Protein 3BYP (pdb70)

GO terms:
  GO:0042802 identical protein binding (F, IPI)

CATH classification: 3.30.70.1350

Organism: Thermus thermophilus (NCBI:txid274)

InterPro domains:
  IPR002524 Cation efflux [TIGR01297] (4-284)
  IPR027469 Cation efflux transmembrane domain superfamily [G3DSA:1.20.1510.10] (4-198)
  IPR027469 Cation efflux transmembrane domain superfamily [SSF161111] (5-202)
  IPR027470 Cation efflux protein, cytoplasmic domain [PF16916] (204-283)
  IPR036837 Cation efflux protein, cytoplasmic domain superfamily [G3DSA:3.30.70.1350] (199-291)
  IPR036837 Cation efflux protein, cytoplasmic domain superfamily [SSF160240] (203-283)
  IPR050291 Cation-efflux pump FieF-like [PTHR43840] (5-283)
  IPR058533 Cation efflux protein, transmembrane domain [PF01545] (8-200)

Foldseek 3Di:
DDDPVVVVVLVVVVVVLCVVPFDDKDPWDKDDDVQAIEIEIETEHAPPDDPVSVVVSVVVSQVVCCVVPPRYGYDYHYHYDD/DDDPVVVVVLQVVVVVLCVVPFDHKDDWDKDDDVQAIEIEIETEHAPPDDPVSVVVSVVVSQVVCCVVPPRYGYDYHYDYDD

B-factor: mean 28.29, std 11.89, range [14.49, 137.34]

Solvent-accessible surface area: 9786 Å² total; per-residue (Å²): 86,15,66,113,102,25,22,106,120,0,90,65,38,0,123,72,124,12,175,89,99,15,91,91,28,65,79,25,127,29,133,169,50,45,123,135,9,43,3,60,0,52,0,12,0,136,16,85,11,44,12,60,87,4,75,142,4,8,47,57,4,55,155,19,0,50,145,38,16,116,36,4,85,15,61,22,66,55,50,6,103,103,92,12,62,117,94,31,28,88,143,0,90,56,49,0,98,94,131,3,167,85,80,17,76,85,14,63,69,25,113,29,134,134,40,56,128,117,10,53,4,63,0,49,0,11,0,147,21,92,15,54,9,36,48,5,78,140,3,13,52,58,3,59,151,26,0,52,145,39,22,118,39,2,92,19,79,24,67,55,48,18,110,119

Structure (mmCIF, N/CA/C/O backbone):
data_3BYP
#
_entry.id   3BYP
#
_cell.length_a   60.331
_cell.length_b   60.331
_cell.length_c   92.137
_cell.angle_alpha   90.00
_cell.angle_beta   90.00
_cell.angle_gamma   120.00
#
_symmetry.space_group_name_H-M   'P 32 1 2'
#
loop_
_entity.id
_entity.type
_entity.pdbx_description
1 polymer 'CzrB protein'
2 non-polymer 'SULFATE ION'
3 water water
#
loop_
_atom_site.group_PDB
_atom_site.id
_atom_site.type_symbol
_atom_site.label_atom_id
_atom_site.label_alt_id
_atom_site.label_comp_id
_atom_site.label_asym_id
_atom_site.label_entity_id
_atom_site.label_seq_id
_atom_site.pdbx_PDB_ins_code
_atom_site.Cartn_x
_atom_site.Cartn_y
_atom_site.Cartn_z
_atom_site.occupancy
_atom_site.B_iso_or_equiv
_atom_site.auth_seq_id
_atom_site.auth_comp_id
_atom_site.auth_asym_id
_atom_site.auth_atom_id
_atom_site.pdbx_PDB_model_num
ATOM 1 N N . GLY A 1 6 ? 12.406 48.860 26.626 1.00 24.65 6 GLY A N 1
ATOM 2 C CA . GLY A 1 6 ? 12.664 49.035 25.155 1.00 24.39 6 GLY A CA 1
ATOM 3 C C . GLY A 1 6 ? 13.757 48.126 24.617 1.00 23.67 6 GLY A C 1
ATOM 4 O O . GLY A 1 6 ? 14.620 47.651 25.358 1.00 24.35 6 GLY A O 1
ATOM 5 N N . LEU A 1 7 ? 13.727 47.883 23.313 1.00 23.04 7 LEU A N 1
ATOM 6 C CA . LEU A 1 7 ? 14.737 47.030 22.688 1.00 22.20 7 LEU A CA 1
ATOM 7 C C . LEU A 1 7 ? 16.102 47.726 22.650 1.00 22.08 7 LEU A C 1
ATOM 8 O O . LEU A 1 7 ? 16.176 48.966 22.720 1.00 22.27 7 LEU A O 1
ATOM 13 N N . PRO A 1 8 ? 17.192 46.938 22.560 1.00 22.68 8 PRO A N 1
ATOM 14 C CA . PRO A 1 8 ? 18.537 47.520 22.518 1.00 22.05 8 PRO A CA 1
ATOM 15 C C . PRO A 1 8 ? 18.659 48.502 21.355 1.00 22.32 8 PRO A C 1
ATOM 16 O O . PRO A 1 8 ? 18.086 48.242 20.282 1.00 21.07 8 PRO A O 1
ATOM 20 N N . PRO A 1 9 ? 19.338 49.653 21.577 1.00 21.53 9 PRO A N 1
ATOM 21 C CA . PRO A 1 9 ? 19.520 50.627 20.478 1.00 21.97 9 PRO A CA 1
ATOM 22 C C . PRO A 1 9 ? 20.034 50.023 19.159 1.00 21.71 9 PRO A C 1
ATOM 23 O O . PRO A 1 9 ? 19.535 50.398 18.100 1.00 21.11 9 PRO A O 1
ATOM 27 N N . GLU A 1 10 ? 20.969 49.075 19.218 1.00 20.90 10 GLU A N 1
ATOM 28 C CA . GLU A 1 10 ? 21.502 48.457 17.983 1.00 20.81 10 GLU A CA 1
ATOM 29 C C . GLU A 1 10 ? 20.387 47.766 17.203 1.00 19.56 10 GLU A C 1
ATOM 30 O O . GLU A 1 10 ? 20.335 47.872 15.971 1.00 20.46 10 GLU A O 1
ATOM 36 N N . GLU A 1 11 ? 19.487 47.082 17.920 1.00 19.15 11 GLU A N 1
ATOM 37 C CA . GLU A 1 11 ? 18.371 46.385 17.270 1.00 19.61 11 GLU A CA 1
ATOM 38 C C . GLU A 1 11 ? 17.424 47.388 16.617 1.00 19.72 11 GLU A C 1
ATOM 39 O O . GLU A 1 11 ? 16.970 47.185 15.496 1.00 19.65 11 GLU A O 1
ATOM 45 N N . VAL A 1 12 ? 17.113 48.457 17.348 1.00 20.03 12 VAL A N 1
ATOM 46 C CA . VAL A 1 12 ? 16.284 49.531 16.787 1.00 20.79 12 VAL A CA 1
ATOM 47 C C . VAL A 1 12 ? 16.900 50.058 15.483 1.00 21.24 12 VAL A C 1
ATOM 48 O O . VAL A 1 12 ? 16.173 50.289 14.516 1.00 21.08 12 VAL A O 1
ATOM 52 N N . GLU A 1 13 ? 18.221 50.212 15.444 1.00 21.21 13 GLU A N 1
ATOM 53 C CA . GLU A 1 13 ? 18.889 50.660 14.209 1.00 22.69 13 GLU A CA 1
ATOM 54 C C . GLU A 1 13 ? 18.767 49.633 13.088 1.00 21.48 13 GLU A C 1
ATOM 55 O O . GLU A 1 13 ? 18.549 50.013 11.940 1.00 21.57 13 GLU A O 1
ATOM 61 N N . ARG A 1 14 ? 18.923 48.348 13.422 1.00 20.65 14 ARG A N 1
ATOM 62 C CA . ARG A 1 14 ? 18.678 47.273 12.444 1.00 20.67 14 ARG A CA 1
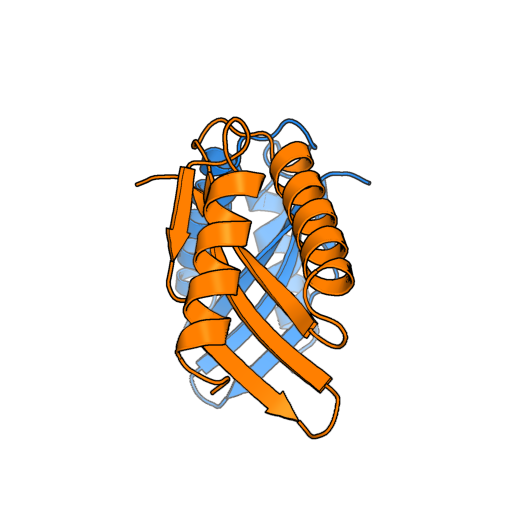ATOM 63 C C . ARG A 1 14 ? 17.248 47.336 11.901 1.00 20.54 14 ARG A C 1
ATOM 64 O O . ARG A 1 14 ? 17.014 47.216 10.688 1.00 19.92 14 ARG A O 1
ATOM 72 N N . ILE A 1 15 ? 16.293 47.562 12.795 1.00 19.87 15 ILE A N 1
ATOM 73 C CA . ILE A 1 15 ? 14.883 47.610 12.391 1.00 20.07 15 ILE A CA 1
ATOM 74 C C . ILE A 1 15 ? 14.667 48.792 11.461 1.00 20.18 15 ILE A C 1
ATOM 75 O O . ILE A 1 15 ? 13.983 48.679 10.413 1.00 20.44 15 ILE A O 1
ATOM 80 N N . ARG A 1 16 ? 15.229 49.939 11.836 1.00 20.19 16 ARG A N 1
ATOM 81 C CA . ARG A 1 16 ? 15.133 51.144 10.984 1.00 21.39 16 ARG A CA 1
ATOM 82 C C . ARG A 1 16 ? 15.697 50.925 9.582 1.00 21.22 16 ARG A C 1
ATOM 83 O O . ARG A 1 16 ? 15.072 51.329 8.588 1.00 22.32 16 ARG A O 1
ATOM 91 N N . ALA A 1 17 ? 16.872 50.311 9.501 1.00 21.18 17 ALA A N 1
ATOM 92 C CA . ALA A 1 17 ? 17.514 50.052 8.209 1.00 21.63 17 ALA A CA 1
ATOM 93 C C . ALA A 1 17 ? 16.710 49.067 7.373 1.00 21.43 17 ALA A C 1
ATOM 94 O O . ALA A 1 17 ? 16.583 49.236 6.146 1.00 22.10 17 ALA A O 1
ATOM 96 N N . PHE A 1 18 ? 16.168 48.046 8.040 1.00 20.69 18 PHE A N 1
ATOM 97 C CA . PHE A 1 18 ? 15.296 47.037 7.422 1.00 20.76 18 PHE A CA 1
ATOM 98 C C . PHE A 1 18 ? 14.053 47.704 6.813 1.00 21.53 18 PHE A C 1
ATOM 99 O O . PHE A 1 18 ? 13.698 47.443 5.656 1.00 21.65 18 PHE A O 1
ATOM 107 N N . LEU A 1 19 ? 13.424 48.596 7.573 1.00 20.52 19 LEU A N 1
ATOM 108 C CA . LEU A 1 19 ? 12.215 49.295 7.100 1.00 22.03 19 LEU A CA 1
ATOM 109 C C . LEU A 1 19 ? 12.530 50.209 5.957 1.00 22.12 19 LEU A C 1
ATOM 110 O O . LEU A 1 19 ? 11.802 50.247 4.952 1.00 21.76 19 LEU A O 1
ATOM 115 N N . GLN A 1 20 ? 13.626 50.945 6.088 1.00 22.35 20 GLN A N 1
ATOM 116 C CA . GLN A 1 20 ? 14.002 51.928 5.051 1.00 23.34 20 GLN A CA 1
ATOM 117 C C . GLN A 1 20 ? 14.124 51.258 3.680 1.00 23.26 20 GLN A C 1
ATOM 118 O O . GLN A 1 20 ? 13.582 51.762 2.696 1.00 23.96 20 GLN A O 1
ATOM 128 N N . GLU A 1 21 ? 14.799 50.108 3.636 1.00 23.21 21 GLU A N 1
ATOM 129 C CA . GLU A 1 21 ? 14.980 49.368 2.385 1.00 23.93 21 GLU A CA 1
ATOM 130 C C . GLU A 1 21 ? 13.636 48.932 1.830 1.00 23.96 21 GLU A C 1
ATOM 131 O O . GLU A 1 21 ? 13.397 49.021 0.636 1.00 23.40 21 GLU A O 1
ATOM 134 N N . ARG A 1 22 ? 12.751 48.491 2.715 1.00 23.89 22 ARG A N 1
ATOM 135 C CA . ARG A 1 22 ? 11.478 47.907 2.281 1.00 24.79 22 ARG A CA 1
ATOM 136 C C . ARG A 1 22 ? 10.441 48.946 1.832 1.00 24.70 22 ARG A C 1
ATOM 137 O O . ARG A 1 22 ? 9.470 48.593 1.153 1.00 25.87 22 ARG A O 1
ATOM 145 N N . ILE A 1 23 ? 10.609 50.201 2.239 1.00 23.35 23 ILE A N 1
ATOM 146 C CA . ILE A 1 23 ? 9.609 51.236 1.916 1.00 23.13 23 ILE A CA 1
ATOM 147 C C . ILE A 1 23 ? 10.041 52.165 0.757 1.00 21.76 23 ILE A C 1
ATOM 148 O O . ILE A 1 23 ? 9.303 53.091 0.396 1.00 22.12 23 ILE A O 1
ATOM 153 N N . ARG A 1 24 ? 11.214 51.919 0.164 1.00 21.17 24 ARG A N 1
ATOM 154 C CA . ARG A 1 24 ? 11.651 52.763 -0.963 1.00 20.22 24 ARG A CA 1
ATOM 155 C C . ARG A 1 24 ? 10.592 52.816 -2.059 1.00 20.20 24 ARG A C 1
ATOM 156 O O . ARG A 1 24 ? 10.181 51.778 -2.567 1.00 21.07 24 ARG A O 1
ATOM 164 N N . GLY A 1 25 ? 10.170 54.020 -2.436 1.00 19.93 25 GLY A N 1
ATOM 165 C CA . GLY A 1 25 ? 9.185 54.180 -3.504 1.00 20.94 25 GLY A CA 1
ATOM 166 C C . GLY A 1 25 ? 7.747 53.987 -3.058 1.00 21.45 25 GLY A C 1
ATOM 167 O O . GLY A 1 25 ? 6.827 54.182 -3.851 1.00 22.57 25 GLY A O 1
ATOM 168 N N . ARG A 1 26 ? 7.545 53.651 -1.784 1.00 22.36 26 ARG A N 1
ATOM 169 C CA . ARG A 1 26 ? 6.208 53.299 -1.283 1.00 22.96 26 ARG A CA 1
ATOM 170 C C . ARG A 1 26 ? 5.774 54.131 -0.086 1.00 23.35 26 ARG A C 1
ATOM 171 O O . ARG A 1 26 ? 4.564 54.238 0.217 1.00 23.54 26 ARG A O 1
ATOM 179 N N . ALA A 1 27 ? 6.751 54.715 0.589 1.00 22.96 27 ALA A N 1
ATOM 180 C CA . ALA A 1 27 ? 6.479 55.606 1.712 1.00 23.45 27 ALA A CA 1
ATOM 181 C C . ALA A 1 27 ? 7.623 56.608 1.803 1.00 24.13 27 ALA A C 1
ATOM 182 O O . ALA A 1 27 ? 8.663 56.446 1.140 1.00 24.62 27 ALA A O 1
ATOM 184 N N . LEU A 1 28 ? 7.407 57.662 2.582 1.00 25.31 28 LEU A N 1
ATOM 185 C CA . LEU A 1 28 ? 8.308 58.822 2.616 1.00 25.58 28 LEU A CA 1
ATOM 186 C C . LEU A 1 28 ? 9.191 58.872 3.857 1.00 27.05 28 LEU A C 1
ATOM 187 O O . LEU A 1 28 ? 10.313 59.370 3.793 1.00 27.36 28 LEU A O 1
ATOM 192 N N . GLU A 1 29 ? 8.678 58.378 4.978 1.00 27.40 29 GLU A N 1
ATOM 193 C CA . GLU A 1 29 ? 9.362 58.517 6.270 1.00 29.33 29 GLU A CA 1
ATOM 194 C C . GLU A 1 29 ? 8.787 57.544 7.292 1.00 29.41 29 GLU A C 1
ATOM 195 O O . GLU A 1 29 ? 7.580 57.278 7.294 1.00 29.17 29 GLU A O 1
ATOM 201 N N . VAL A 1 30 ? 9.660 57.035 8.160 1.00 29.78 30 VAL A N 1
ATOM 202 C CA . VAL A 1 30 ? 9.281 56.307 9.380 1.00 31.16 30 VAL A CA 1
ATOM 203 C C . VAL A 1 30 ? 9.720 57.187 10.571 1.00 31.36 30 VAL A C 1
ATOM 204 O O . VAL A 1 30 ? 10.895 57.554 10.659 1.00 32.16 30 VAL A O 1
ATOM 208 N N . HIS A 1 31 ? 8.789 57.536 11.461 1.00 30.39 31 HIS A N 1
ATOM 209 C CA . HIS A 1 31 ? 9.116 58.329 12.661 1.00 30.08 31 HIS A CA 1
ATOM 210 C C . HIS A 1 31 ? 8.258 57.924 13.876 1.00 29.79 31 HIS A C 1
ATOM 211 O O . HIS A 1 31 ? 7.381 57.060 13.760 1.00 28.98 31 HIS A O 1
ATOM 218 N N . ASP A 1 32 ? 8.527 58.540 15.029 1.00 29.41 32 ASP A N 1
ATOM 219 C CA . ASP A 1 32 ? 7.840 58.221 16.291 1.00 29.80 32 ASP A CA 1
ATOM 220 C C . ASP A 1 32 ? 7.947 56.722 16.632 1.00 29.31 32 ASP A C 1
ATOM 221 O O . ASP A 1 32 ? 6.985 56.094 17.072 1.00 29.02 32 ASP A O 1
ATOM 226 N N . LEU A 1 33 ? 9.131 56.159 16.412 1.00 29.39 33 LEU A N 1
ATOM 227 C CA . LEU A 1 33 ? 9.360 54.724 16.595 1.00 29.28 33 LEU A CA 1
ATOM 228 C C . LEU A 1 33 ? 9.573 54.371 18.070 1.00 29.29 33 LEU A C 1
ATOM 229 O O . LEU A 1 33 ? 10.426 54.966 18.732 1.00 29.96 33 LEU A O 1
ATOM 234 N N . LYS A 1 34 ? 8.793 53.407 18.567 1.00 28.42 34 LYS A N 1
ATOM 235 C CA . LYS A 1 34 ? 8.802 52.994 19.991 1.00 28.43 34 LYS A CA 1
ATOM 236 C C . LYS A 1 34 ? 8.857 51.464 20.101 1.00 27.75 34 LYS A C 1
ATOM 237 O O . LYS A 1 34 ? 8.213 50.753 19.319 1.00 28.03 34 LYS A O 1
ATOM 243 N N . THR A 1 35 ? 9.626 50.955 21.063 1.00 26.68 35 THR A N 1
ATOM 244 C CA . THR A 1 35 ? 9.747 49.508 21.249 1.00 26.50 35 THR A CA 1
ATOM 245 C C . THR A 1 35 ? 9.619 49.100 22.716 1.00 27.88 35 THR A C 1
ATOM 246 O O . THR A 1 35 ? 9.749 49.928 23.622 1.00 27.83 35 THR A O 1
ATOM 250 N N . ARG A 1 36 ? 9.340 47.817 22.925 1.00 28.90 36 ARG A N 1
ATOM 251 C CA . ARG A 1 36 ? 9.367 47.215 24.258 1.00 30.64 36 ARG A CA 1
ATOM 252 C C . ARG A 1 36 ? 9.535 45.703 24.146 1.00 31.32 36 ARG A C 1
ATOM 253 O O . ARG A 1 36 ? 9.083 45.091 23.179 1.00 31.06 36 ARG A O 1
ATOM 261 N N . ARG A 1 37 ? 10.208 45.104 25.123 1.00 32.00 37 ARG A N 1
ATOM 262 C CA . ARG A 1 37 ? 10.423 43.665 25.119 1.00 33.58 37 ARG A CA 1
ATOM 263 C C . ARG A 1 37 ? 9.568 43.018 26.199 1.00 33.70 37 ARG A C 1
ATOM 264 O O . ARG A 1 37 ? 9.363 43.599 27.268 1.00 33.65 37 ARG A O 1
ATOM 272 N N . ALA A 1 38 ? 9.051 41.829 25.897 1.00 34.08 38 ALA A N 1
ATOM 273 C CA . ALA A 1 38 ? 8.396 40.979 26.887 1.00 34.21 38 ALA A CA 1
ATOM 274 C C . ALA A 1 38 ? 8.905 39.552 26.706 1.00 34.19 38 ALA A C 1
ATOM 275 O O . ALA A 1 38 ? 8.233 38.715 26.104 1.00 34.41 38 ALA A O 1
ATOM 277 N N . GLY A 1 39 ? 10.112 39.301 27.213 1.00 34.23 39 GLY A N 1
ATOM 278 C CA . GLY A 1 39 ? 10.775 38.000 27.106 1.00 34.08 39 GLY A CA 1
ATOM 279 C C . GLY A 1 39 ? 11.002 37.518 25.680 1.00 33.88 39 GLY A C 1
ATOM 280 O O . GLY A 1 39 ? 11.775 38.130 24.930 1.00 33.76 39 GLY A O 1
ATOM 281 N N . PRO A 1 40 ? 10.309 36.424 25.290 1.00 33.67 40 PRO A N 1
ATOM 282 C CA . PRO A 1 40 ? 10.469 35.800 23.972 1.00 33.42 40 PRO A CA 1
ATOM 283 C C . PRO A 1 40 ? 9.782 36.614 22.874 1.00 32.86 40 PRO A C 1
ATOM 284 O O . PRO A 1 40 ? 9.983 36.350 21.685 1.00 33.57 40 PRO A O 1
ATOM 288 N N . ARG A 1 41 ? 8.981 37.592 23.287 1.00 32.00 41 ARG A N 1
ATOM 289 C CA . ARG A 1 41 ? 8.241 38.456 22.364 1.00 31.28 41 ARG A CA 1
ATOM 290 C C . ARG A 1 41 ? 8.641 39.926 22.514 1.00 30.22 41 ARG A C 1
ATOM 291 O O . ARG A 1 41 ? 9.151 40.347 23.554 1.00 29.71 41 ARG A O 1
ATOM 299 N N . SER A 1 42 ? 8.395 40.709 21.465 1.00 28.42 42 SER A N 1
ATOM 300 C CA . SER A 1 42 ? 8.747 42.120 21.469 1.00 27.42 42 SER A CA 1
ATOM 301 C C . SER A 1 42 ? 7.730 42.888 20.648 1.00 26.74 42 SER A C 1
ATOM 302 O O . SER A 1 42 ? 6.976 42.293 19.879 1.00 26.55 42 SER A O 1
ATOM 305 N N . PHE A 1 43 ? 7.708 44.202 20.851 1.00 26.19 43 PHE A N 1
ATOM 306 C CA . PHE A 1 43 ? 6.697 45.076 20.266 1.00 25.66 43 PHE A CA 1
ATOM 307 C C . PHE A 1 43 ? 7.342 46.304 19.641 1.00 25.12 43 PHE A C 1
ATOM 308 O O . PHE A 1 43 ? 8.282 46.882 20.188 1.00 24.03 43 PHE A O 1
ATOM 316 N N . LEU A 1 44 ? 6.814 46.693 18.484 1.00 23.80 44 LEU A N 1
ATOM 317 C CA . LEU A 1 44 ? 7.286 47.851 17.748 1.00 24.84 44 LEU A CA 1
ATOM 318 C C . LEU A 1 44 ? 6.074 48.652 17.305 1.00 24.03 44 LEU A C 1
ATOM 319 O O . LEU A 1 44 ? 5.091 48.078 16.836 1.00 25.43 44 LEU A O 1
ATOM 324 N N . GLU A 1 45 ? 6.158 49.966 17.448 1.00 23.94 45 GLU A N 1
ATOM 325 C CA . GLU A 1 45 ? 5.122 50.866 16.933 1.00 24.43 45 GLU A CA 1
ATOM 326 C C . GLU A 1 45 ? 5.792 52.054 16.238 1.00 23.89 45 GLU A C 1
ATOM 327 O O . GLU A 1 45 ? 6.787 52.586 16.725 1.00 23.61 45 GLU A O 1
ATOM 333 N N . PHE A 1 46 ? 5.274 52.463 15.083 1.00 23.13 46 PHE A N 1
ATOM 334 C CA . PHE A 1 46 ? 5.818 53.634 14.407 1.00 24.22 46 PHE A CA 1
ATOM 335 C C . PHE A 1 46 ? 4.783 54.287 13.510 1.00 24.62 46 PHE A C 1
ATOM 336 O O . PHE A 1 46 ? 3.767 53.674 13.184 1.00 25.11 46 PHE A O 1
ATOM 344 N N . HIS A 1 47 ? 5.051 55.532 13.139 1.00 24.72 47 HIS A N 1
ATOM 345 C CA . HIS A 1 47 ? 4.216 56.240 12.180 1.00 24.91 47 HIS A CA 1
ATOM 346 C C . HIS A 1 47 ? 4.870 56.106 10.831 1.00 25.31 47 HIS A C 1
ATOM 347 O O . HIS A 1 47 ? 6.089 56.277 10.706 1.00 24.53 47 HIS A O 1
ATOM 354 N N . LEU A 1 48 ? 4.065 55.756 9.839 1.00 24.30 48 LEU A N 1
ATOM 355 C CA . LEU A 1 48 ? 4.552 55.596 8.481 1.00 24.62 48 LEU A CA 1
ATOM 356 C C . LEU A 1 48 ? 3.952 56.708 7.630 1.00 23.99 48 LEU A C 1
ATOM 357 O O . LEU A 1 48 ? 2.731 56.763 7.460 1.00 24.39 48 LEU A O 1
ATOM 362 N N . VAL A 1 49 ? 4.799 57.605 7.129 1.00 24.23 49 VAL A N 1
ATOM 363 C CA . VAL A 1 49 ? 4.321 58.744 6.345 1.00 24.40 49 VAL A CA 1
ATOM 364 C C . VAL A 1 49 ? 4.263 58.351 4.873 1.00 24.15 49 VAL A C 1
ATOM 365 O O . VAL A 1 49 ? 5.253 57.864 4.324 1.00 24.60 49 VAL A O 1
ATOM 369 N N . VAL A 1 50 ? 3.107 58.575 4.242 1.00 22.58 50 VAL A N 1
ATOM 370 C CA . VAL A 1 50 ? 2.937 58.296 2.810 1.00 22.10 50 VAL A CA 1
ATOM 371 C C . VAL A 1 50 ? 2.448 59.556 2.089 1.00 21.36 50 VAL A C 1
ATOM 372 O O . VAL A 1 50 ? 1.904 60.474 2.732 1.00 21.91 50 VAL A O 1
ATOM 376 N N . ARG A 1 51 ? 2.600 59.607 0.764 1.00 20.33 51 ARG A N 1
ATOM 377 C CA . ARG A 1 51 ? 1.970 60.675 -0.016 1.00 20.65 51 ARG A CA 1
ATOM 378 C C . ARG A 1 51 ? 0.474 60.779 0.313 1.00 20.62 51 ARG A C 1
ATOM 379 O O . ARG A 1 51 ? -0.195 59.752 0.494 1.00 19.93 51 ARG A O 1
ATOM 387 N N . GLY A 1 52 ? -0.044 62.004 0.395 1.00 20.79 52 GLY A N 1
ATOM 388 C CA . GLY A 1 52 ? -1.477 62.197 0.702 1.00 20.62 52 GLY A CA 1
ATOM 389 C C . GLY A 1 52 ? -2.406 61.500 -0.282 1.00 21.16 52 GLY A C 1
ATOM 390 O O . GLY A 1 52 ? -3.526 61.088 0.066 1.00 20.90 52 GLY A O 1
ATOM 391 N N . ASP A 1 53 ? -1.968 61.382 -1.534 1.00 21.08 53 ASP A N 1
ATOM 392 C CA . ASP A 1 53 ? -2.803 60.719 -2.527 1.00 22.08 53 ASP A CA 1
ATOM 393 C C . ASP A 1 53 ? -2.767 59.177 -2.513 1.00 22.35 53 ASP A C 1
ATOM 394 O O . ASP A 1 53 ? -3.442 58.525 -3.319 1.00 24.25 53 ASP A O 1
ATOM 399 N N . THR A 1 54 ? -1.986 58.597 -1.608 1.00 21.93 54 THR A N 1
ATOM 400 C CA . THR A 1 54 ? -1.872 57.139 -1.515 1.00 21.74 54 THR A CA 1
ATOM 401 C C . THR A 1 54 ? -3.231 56.532 -1.197 1.00 21.47 54 THR A C 1
ATOM 402 O O . THR A 1 54 ? -3.858 56.924 -0.216 1.00 20.77 54 THR A O 1
ATOM 406 N N . PRO A 1 55 ? -3.705 55.578 -2.010 1.00 20.92 55 PRO A N 1
ATOM 407 C CA . PRO A 1 55 ? -4.969 54.926 -1.609 1.00 21.03 55 PRO A CA 1
ATOM 408 C C . PRO A 1 55 ? -4.858 54.197 -0.265 1.00 20.65 55 PRO A C 1
ATOM 409 O O . PRO A 1 55 ? -3.805 53.605 0.042 1.00 20.42 55 PRO A O 1
ATOM 413 N N . VAL A 1 56 ? -5.929 54.234 0.525 1.00 19.96 56 VAL A N 1
ATOM 414 C CA . VAL A 1 56 ? -5.942 53.549 1.814 1.00 19.35 56 VAL A CA 1
ATOM 415 C C . VAL A 1 56 ? -5.640 52.055 1.648 1.00 19.74 56 VAL A C 1
ATOM 416 O O . VAL A 1 56 ? -4.866 51.502 2.424 1.00 21.39 56 VAL A O 1
ATOM 420 N N . GLU A 1 57 ? -6.213 51.418 0.623 1.00 20.77 57 GLU A N 1
ATOM 421 C CA . GLU A 1 57 ? -5.911 49.998 0.373 1.00 21.15 57 GLU A CA 1
ATOM 422 C C . GLU A 1 57 ? -4.409 49.748 0.193 1.00 20.94 57 GLU A C 1
ATOM 423 O O . GLU A 1 57 ? -3.871 48.769 0.742 1.00 20.98 57 GLU A O 1
ATOM 429 N N . GLU A 1 58 ? -3.760 50.608 -0.585 1.00 21.22 58 GLU A N 1
ATOM 430 C CA . GLU A 1 58 ? -2.314 50.501 -0.846 1.00 23.17 58 GLU A CA 1
ATOM 431 C C . GLU A 1 58 ? -1.511 50.644 0.442 1.00 22.35 58 GLU A C 1
ATOM 432 O O . GLU A 1 58 ? -0.599 49.846 0.724 1.00 22.81 58 GLU A O 1
ATOM 438 N N . ALA A 1 59 ? -1.844 51.662 1.230 1.00 22.03 59 ALA A N 1
ATOM 439 C CA . ALA A 1 59 ? -1.183 51.835 2.526 1.00 22.49 59 ALA A CA 1
ATOM 440 C C . ALA A 1 59 ? -1.389 50.615 3.435 1.00 22.58 59 ALA A C 1
ATOM 441 O O . ALA A 1 59 ? -0.461 50.185 4.145 1.00 23.27 59 ALA A O 1
ATOM 443 N N . HIS A 1 60 ? -2.616 50.089 3.440 1.00 22.32 60 HIS A N 1
ATOM 444 C CA . HIS A 1 60 ? -2.938 48.936 4.262 1.00 22.61 60 HIS A CA 1
ATOM 445 C C . HIS A 1 60 ? -2.113 47.701 3.848 1.00 22.24 60 HIS A C 1
ATOM 446 O O . HIS A 1 60 ? -1.585 46.976 4.692 1.00 22.34 60 HIS A O 1
ATOM 453 N N . ARG A 1 61 ? -2.048 47.460 2.544 1.00 21.80 61 ARG A N 1
ATOM 454 C CA . ARG A 1 61 ? -1.280 46.340 2.009 1.00 22.97 61 ARG A CA 1
ATOM 455 C C . ARG A 1 61 ? 0.198 46.471 2.378 1.00 21.87 61 ARG A C 1
ATOM 456 O O . ARG A 1 61 ? 0.829 45.478 2.801 1.00 21.41 61 ARG A O 1
ATOM 464 N N . LEU A 1 62 ? 0.753 47.683 2.234 1.00 21.26 62 LEU A N 1
ATOM 465 C CA . LEU A 1 62 ? 2.141 47.914 2.643 1.00 21.63 62 LEU A CA 1
ATOM 466 C C . LEU A 1 62 ? 2.349 47.553 4.114 1.00 21.27 62 LEU A C 1
ATOM 467 O O . LEU A 1 62 ? 3.310 46.847 4.467 1.00 21.59 62 LEU A O 1
ATOM 472 N N . CYS A 1 63 ? 1.473 48.048 4.984 1.00 21.02 63 CYS A N 1
ATOM 473 C CA . CYS A 1 63 ? 1.577 47.768 6.432 1.00 22.06 63 CYS A CA 1
ATOM 474 C C . CYS A 1 63 ? 1.550 46.266 6.697 1.00 21.85 63 CYS A C 1
ATOM 475 O O . CYS A 1 63 ? 2.376 45.775 7.463 1.00 22.36 63 CYS A O 1
ATOM 478 N N . ASP A 1 64 ? 0.614 45.555 6.068 1.00 22.54 64 ASP A N 1
ATOM 479 C CA . ASP A 1 64 ? 0.516 44.095 6.212 1.00 23.02 64 ASP A CA 1
ATOM 480 C C . ASP A 1 64 ? 1.834 43.415 5.808 1.00 23.40 64 ASP A C 1
ATOM 481 O O . ASP A 1 64 ? 2.358 42.546 6.532 1.00 23.10 64 ASP A O 1
ATOM 486 N N . GLU A 1 65 ? 2.382 43.824 4.669 1.00 23.47 65 GLU A N 1
ATOM 487 C CA . GLU A 1 65 ? 3.659 43.266 4.204 1.00 24.43 65 GLU A CA 1
ATOM 488 C C . GLU A 1 65 ? 4.801 43.540 5.178 1.00 23.13 65 GLU A C 1
ATOM 489 O O . GLU A 1 65 ? 5.607 42.638 5.465 1.00 23.27 65 GLU A O 1
ATOM 495 N N . LEU A 1 66 ? 4.878 44.770 5.678 1.00 22.29 66 LEU A N 1
ATOM 496 C CA . LEU A 1 66 ? 5.952 45.142 6.606 1.00 21.76 66 LEU A CA 1
ATOM 497 C C . LEU A 1 66 ? 5.835 44.358 7.900 1.00 22.22 66 LEU A C 1
ATOM 498 O O . LEU A 1 66 ? 6.856 43.884 8.429 1.00 22.80 66 LEU A O 1
ATOM 503 N N . GLU A 1 67 ? 4.604 44.213 8.402 1.00 21.93 67 GLU A N 1
ATOM 504 C CA . GLU A 1 67 ? 4.371 43.438 9.632 1.00 23.02 67 GLU A CA 1
ATOM 505 C C . GLU A 1 67 ? 4.868 41.995 9.469 1.00 22.79 67 GLU A C 1
ATOM 506 O O . GLU A 1 67 ? 5.593 41.467 10.330 1.00 23.14 67 GLU A O 1
ATOM 512 N N . ARG A 1 68 ? 4.503 41.374 8.349 1.00 23.07 68 ARG A N 1
ATOM 513 C CA . ARG A 1 68 ? 4.934 40.008 8.036 1.00 23.66 68 ARG A CA 1
ATOM 514 C C . ARG A 1 68 ? 6.449 39.903 7.918 1.00 23.21 68 ARG A C 1
ATOM 515 O O . ARG A 1 68 ? 7.064 38.976 8.490 1.00 22.86 68 ARG A O 1
ATOM 523 N N . ALA A 1 69 ? 7.045 40.859 7.196 1.00 22.20 69 ALA A N 1
ATOM 524 C CA . ALA A 1 69 ? 8.500 40.892 6.999 1.00 22.41 69 ALA A CA 1
ATOM 525 C C . ALA A 1 69 ? 9.232 41.055 8.325 1.00 21.99 69 ALA A C 1
ATOM 526 O O . ALA A 1 69 ? 10.220 40.351 8.589 1.00 22.24 69 ALA A O 1
ATOM 528 N N . LEU A 1 70 ? 8.738 41.954 9.174 1.00 21.19 70 LEU A N 1
ATOM 529 C CA . LEU A 1 70 ? 9.385 42.202 10.466 1.00 22.12 70 LEU A CA 1
ATOM 530 C C . LEU A 1 70 ? 9.320 40.966 11.345 1.00 22.68 70 LEU A C 1
ATOM 531 O O . LEU A 1 70 ? 10.289 40.640 12.029 1.00 22.01 70 LEU A O 1
A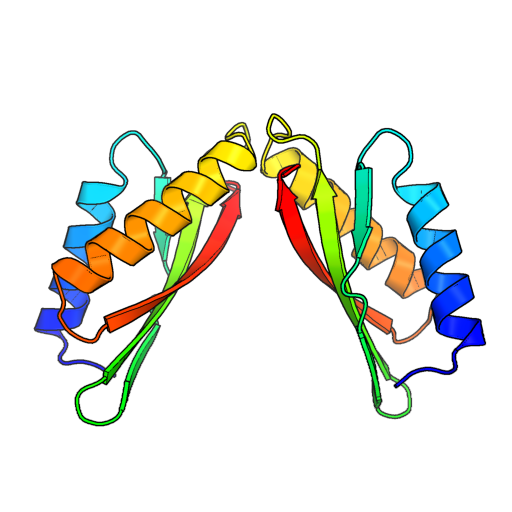TOM 536 N N . ALA A 1 71 ? 8.171 40.287 11.312 1.00 22.77 71 ALA A N 1
ATOM 537 C CA . ALA A 1 71 ? 7.959 39.085 12.110 1.00 23.33 71 ALA A CA 1
ATOM 538 C C . ALA A 1 71 ? 8.943 37.976 11.758 1.00 24.39 71 ALA A C 1
ATOM 539 O O . ALA A 1 71 ? 9.417 37.284 12.646 1.00 24.96 71 ALA A O 1
ATOM 541 N N . GLN A 1 72 ? 9.257 37.836 10.469 1.00 25.38 72 GLN A N 1
ATOM 542 C CA . GLN A 1 72 ? 10.236 36.863 9.978 1.00 26.57 72 GLN A CA 1
ATOM 543 C C . GLN A 1 72 ? 11.662 37.229 10.358 1.00 26.38 72 GLN A C 1
ATOM 544 O O . GLN A 1 72 ? 12.453 36.361 10.770 1.00 27.01 72 GLN A O 1
ATOM 550 N N . ALA A 1 73 ? 12.002 38.513 10.214 1.00 25.59 73 ALA A N 1
ATOM 551 C CA . ALA A 1 73 ? 13.392 38.950 10.356 1.00 25.38 73 ALA A CA 1
ATOM 552 C C . ALA A 1 73 ? 13.770 39.155 11.816 1.00 25.11 73 ALA A C 1
ATOM 553 O O . ALA A 1 73 ? 14.952 39.128 12.179 1.00 25.23 73 ALA A O 1
ATOM 555 N N . PHE A 1 74 ? 12.760 39.407 12.634 1.00 24.25 74 PHE A N 1
ATOM 556 C CA . PHE A 1 74 ? 12.949 39.668 14.057 1.00 24.33 74 PHE A CA 1
ATOM 557 C C . PHE A 1 74 ? 12.013 38.764 14.839 1.00 24.81 74 PHE A C 1
ATOM 558 O O . PHE A 1 74 ? 10.914 39.177 15.226 1.00 24.55 74 PHE A O 1
ATOM 566 N N . PRO A 1 75 ? 12.435 37.507 15.059 1.00 25.50 75 PRO A N 1
ATOM 567 C CA . PRO A 1 75 ? 11.544 36.523 15.677 1.00 26.15 75 PRO A CA 1
ATOM 568 C C . PRO A 1 75 ? 10.898 37.050 16.960 1.00 26.32 75 PRO A C 1
ATOM 569 O O . PRO A 1 75 ? 11.592 37.588 17.839 1.00 26.67 75 PRO A O 1
ATOM 573 N N . GLY A 1 76 ? 9.580 36.927 17.044 1.00 26.82 76 GLY A N 1
ATOM 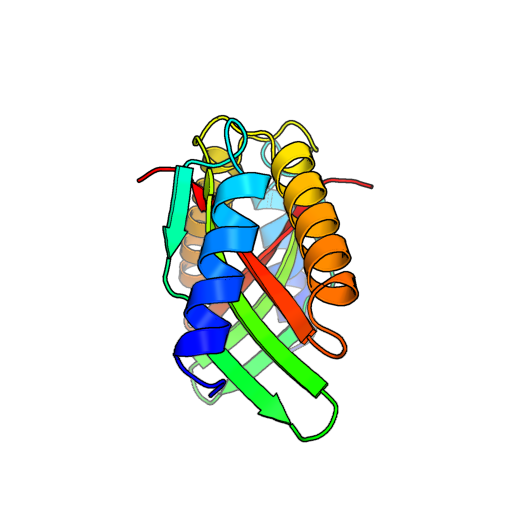574 C CA . GLY A 1 76 ? 8.846 37.343 18.234 1.00 26.97 76 GLY A CA 1
ATOM 575 C C . GLY A 1 76 ? 8.332 38.771 18.176 1.00 27.18 76 GLY A C 1
ATOM 576 O O . GLY A 1 76 ? 7.447 39.141 18.961 1.00 27.63 76 GLY A O 1
ATOM 577 N N . LEU A 1 77 ? 8.862 39.565 17.238 1.00 27.30 77 LEU A N 1
ATOM 578 C CA . LEU A 1 77 ? 8.481 40.977 17.087 1.00 27.33 77 LEU A CA 1
ATOM 579 C C . LEU A 1 77 ? 7.124 41.181 16.415 1.00 27.75 77 LEU A C 1
ATOM 580 O O . LEU A 1 77 ? 6.899 40.698 15.301 1.00 27.79 77 LEU A O 1
ATOM 585 N N . GLN A 1 78 ? 6.237 41.909 17.088 1.00 28.22 78 GLN A N 1
ATOM 586 C CA . GLN A 1 78 ? 4.961 42.312 16.473 1.00 29.01 78 GLN A CA 1
ATOM 587 C C . GLN A 1 78 ? 4.885 43.834 16.311 1.00 28.55 78 GLN A C 1
ATOM 588 O O . GLN A 1 78 ? 5.074 44.591 17.269 1.00 27.82 78 GLN A O 1
ATOM 594 N N . ALA A 1 79 ? 4.634 44.268 15.075 1.00 27.75 79 ALA A N 1
ATOM 595 C CA . ALA A 1 79 ? 4.581 45.688 14.735 1.00 27.18 79 ALA A CA 1
ATOM 596 C C . ALA A 1 79 ? 3.159 46.214 14.640 1.00 26.91 79 ALA A C 1
ATOM 597 O O . ALA A 1 79 ? 2.259 45.527 14.145 1.00 26.49 79 ALA A O 1
ATOM 599 N N . THR A 1 80 ? 2.988 47.447 15.107 1.00 26.44 80 THR A N 1
ATOM 600 C CA . THR A 1 80 ? 1.765 48.214 14.906 1.00 26.89 80 THR A CA 1
ATOM 601 C C . THR A 1 80 ? 2.132 49.471 14.157 1.00 26.79 80 THR A C 1
ATOM 602 O O . THR A 1 80 ? 3.037 50.208 14.562 1.00 26.37 80 THR A O 1
ATOM 606 N N . ILE A 1 81 ? 1.422 49.739 13.065 1.00 26.09 81 ILE A N 1
ATOM 607 C CA . ILE A 1 81 ? 1.819 50.843 12.194 1.00 26.27 81 ILE A CA 1
ATOM 608 C C . ILE A 1 81 ? 0.676 51.833 12.036 1.00 26.88 81 ILE A C 1
ATOM 609 O O . ILE A 1 81 ? -0.465 51.436 11.762 1.00 27.97 81 ILE A O 1
ATOM 614 N N . HIS A 1 82 ? 1.007 53.110 12.213 1.00 26.59 82 HIS A N 1
ATOM 615 C CA . HIS A 1 82 ? 0.063 54.222 12.085 1.00 25.96 82 HIS A CA 1
ATOM 616 C C . HIS A 1 82 ? 0.348 54.992 10.808 1.00 25.47 82 HIS A C 1
ATOM 617 O O . HIS A 1 82 ? 1.387 55.670 10.694 1.00 25.33 82 HIS A O 1
ATOM 624 N N . VAL A 1 83 ? -0.557 54.875 9.839 1.00 24.95 83 VAL A N 1
ATOM 625 C CA . VAL A 1 83 ? -0.356 55.527 8.535 1.00 24.90 83 VAL A CA 1
ATOM 626 C C . VAL A 1 83 ? -0.750 57.005 8.657 1.00 24.95 83 VAL A C 1
ATOM 627 O O . VAL A 1 83 ? -1.821 57.327 9.229 1.00 25.12 83 VAL A O 1
ATOM 631 N N . GLU A 1 84 ? 0.120 57.868 8.125 1.00 25.53 84 GLU A N 1
ATOM 632 C CA . GLU A 1 84 ? 0.043 59.334 8.222 1.00 27.32 84 GLU A CA 1
ATOM 633 C C . GLU A 1 84 ? 0.235 59.958 6.826 1.00 26.71 84 GLU A C 1
ATOM 634 O O . GLU A 1 84 ? 1.168 59.571 6.116 1.00 26.66 84 GLU A O 1
ATOM 640 N N . PRO A 1 85 ? -0.627 60.918 6.419 1.00 26.26 85 PRO A N 1
ATOM 641 C CA . PRO A 1 85 ? -0.370 61.551 5.126 1.00 26.16 85 PRO A CA 1
ATOM 642 C C . PRO A 1 85 ? 0.721 62.619 5.267 1.00 27.77 85 PRO A C 1
ATOM 643 O O . PRO A 1 85 ? 0.861 63.220 6.344 1.00 27.03 85 PRO A O 1
ATOM 647 N N . GLU A 1 86 ? 1.492 62.818 4.194 1.00 28.83 86 GLU A N 1
ATOM 648 C CA . GLU A 1 86 ? 2.533 63.851 4.118 1.00 31.37 86 GLU A CA 1
ATOM 649 C C . GLU A 1 86 ? 1.960 65.184 4.607 1.00 31.92 86 GLU A C 1
ATOM 650 O O . GLU A 1 86 ? 0.908 65.633 4.129 1.00 32.35 86 GLU A O 1
ATOM 656 N N . GLY A 1 87 ? 2.648 65.798 5.568 1.00 33.18 87 GLY A N 1
ATOM 657 C CA . GLY A 1 87 ? 2.168 67.031 6.193 1.00 34.90 87 GLY A CA 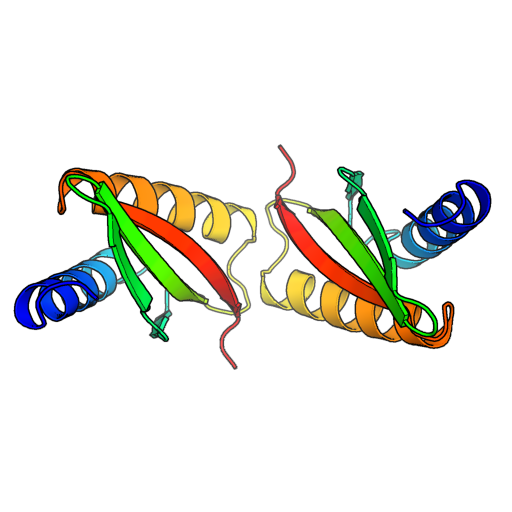1
ATOM 658 C C . GLY A 1 87 ? 1.312 66.739 7.413 1.00 35.52 87 GLY A C 1
ATOM 659 O O . GLY A 1 87 ? 0.102 66.517 7.290 1.00 36.24 87 GLY A O 1
ATOM 660 N N . GLY B 1 6 ? -20.826 51.485 29.539 1.00 28.86 6 GLY B N 1
ATOM 661 C CA . GLY B 1 6 ? -21.196 52.191 28.269 1.00 28.28 6 GLY B CA 1
ATOM 662 C C . GLY B 1 6 ? -22.184 53.331 28.473 1.00 27.97 6 GLY B C 1
ATOM 663 O O . GLY B 1 6 ? -22.752 53.497 29.565 1.00 27.97 6 GLY B O 1
ATOM 664 N N . LEU B 1 7 ? -22.383 54.129 27.426 1.00 26.37 7 LEU B N 1
ATOM 665 C CA . LEU B 1 7 ? -23.404 55.183 27.418 1.00 25.91 7 LEU B CA 1
ATOM 666 C C . LEU B 1 7 ? -24.827 54.613 27.344 1.00 26.10 7 LEU B C 1
ATOM 667 O O . LEU B 1 7 ? -24.991 53.469 26.943 1.00 25.95 7 LEU B O 1
ATOM 672 N N . PRO B 1 8 ? -25.856 55.418 27.710 1.00 25.93 8 PRO B N 1
ATOM 673 C CA . PRO B 1 8 ? -27.258 54.952 27.605 1.00 26.10 8 PRO B CA 1
ATOM 674 C C . PRO B 1 8 ? -27.583 54.449 26.183 1.00 25.71 8 PRO B C 1
ATOM 675 O O . PRO B 1 8 ? -27.161 55.077 25.193 1.00 26.00 8 PRO B O 1
ATOM 679 N N . PRO B 1 9 ? -28.308 53.319 26.069 1.00 25.42 9 PRO B N 1
ATOM 680 C CA . PRO B 1 9 ? -28.576 52.687 24.772 1.00 25.22 9 PRO B CA 1
ATOM 681 C C . PRO B 1 9 ? -29.198 53.617 23.725 1.00 24.69 9 PRO B C 1
ATOM 682 O O . PRO B 1 9 ? -28.800 53.562 22.570 1.00 24.92 9 PRO B O 1
ATOM 686 N N . GLU B 1 10 ? -30.130 54.486 24.127 1.00 24.72 10 GLU B N 1
ATOM 687 C CA . GLU B 1 10 ? -30.723 55.425 23.161 1.00 24.88 10 GLU B CA 1
ATOM 688 C C . GLU B 1 10 ? -29.673 56.411 22.631 1.00 24.32 10 GLU B C 1
ATOM 689 O O . GLU B 1 10 ? -29.699 56.777 21.450 1.00 24.04 10 GLU B O 1
ATOM 692 N N . GLU B 1 11 ? -28.740 56.804 23.492 1.00 24.09 11 GLU B N 1
ATOM 693 C CA . GLU B 1 11 ? -27.656 57.712 23.074 1.00 24.75 11 GLU B CA 1
ATOM 694 C C . GLU B 1 11 ? -26.710 57.040 22.087 1.00 23.87 11 GLU B C 1
ATOM 695 O O . GLU B 1 11 ? -26.292 57.665 21.105 1.00 22.65 11 GLU B O 1
ATOM 701 N N . VAL B 1 12 ? -26.332 55.793 22.369 1.00 22.84 12 VAL B N 1
ATOM 702 C CA . VAL B 1 12 ? -25.447 55.055 21.459 1.00 23.03 12 VAL B CA 1
ATOM 703 C C . VAL B 1 12 ? -26.095 54.931 20.068 1.00 22.01 12 VAL B C 1
ATOM 704 O O . VAL B 1 12 ? -25.414 55.062 19.031 1.00 21.70 12 VAL B O 1
ATOM 708 N N . GLU B 1 13 ? -27.411 54.714 20.035 1.00 21.82 13 GLU B N 1
ATOM 709 C CA . GLU B 1 13 ? -28.084 54.642 18.741 1.00 22.17 13 GLU B CA 1
ATOM 710 C C . GLU B 1 13 ? -28.120 56.012 18.053 1.00 20.48 13 GLU B C 1
ATOM 711 O O . GLU B 1 13 ? -28.014 56.088 16.817 1.00 19.56 13 GLU B O 1
ATOM 717 N N . ARG B 1 14 ? -28.248 57.083 18.835 1.00 19.47 14 ARG B N 1
ATOM 718 C CA . ARG B 1 14 ? -28.207 58.416 18.224 1.00 18.57 14 ARG B CA 1
ATOM 719 C C . ARG B 1 14 ? -26.795 58.682 17.682 1.00 17.74 14 ARG B C 1
ATOM 720 O O . ARG B 1 14 ? -26.639 59.292 16.621 1.00 17.95 14 ARG B O 1
ATOM 728 N N . ILE B 1 15 ? -25.769 58.203 18.379 1.00 17.00 15 ILE B N 1
ATOM 729 C CA . ILE B 1 15 ? -24.380 58.374 17.878 1.00 16.87 15 ILE B CA 1
ATOM 730 C C . ILE B 1 15 ? -24.210 57.623 16.546 1.00 17.77 15 ILE B C 1
ATOM 731 O O . ILE B 1 15 ? -23.651 58.162 15.566 1.00 17.71 15 ILE B O 1
ATOM 736 N N . ARG B 1 16 ? -24.672 56.372 16.522 1.00 16.83 16 ARG B N 1
ATOM 737 C CA . ARG B 1 16 ? -24.591 55.535 15.321 1.00 17.96 16 ARG B CA 1
ATOM 738 C C . ARG B 1 16 ? -25.288 56.217 14.144 1.00 17.50 16 ARG B C 1
ATOM 739 O O . ARG B 1 16 ? -24.723 56.322 13.068 1.00 17.89 16 ARG B O 1
ATOM 747 N N . ALA B 1 17 ? -26.523 56.672 14.357 1.00 18.12 17 ALA B N 1
ATOM 748 C CA . ALA B 1 17 ? -27.330 57.288 13.291 1.00 18.28 17 ALA B CA 1
ATOM 749 C C . ALA B 1 17 ? -26.719 58.599 12.843 1.00 17.59 17 ALA B C 1
ATOM 750 O O . ALA B 1 17 ? -26.769 58.930 11.651 1.00 17.33 17 ALA B O 1
ATOM 752 N N . PHE B 1 18 ? -26.145 59.344 13.797 1.00 16.77 18 PHE B N 1
ATOM 753 C CA . PHE B 1 18 ? -25.426 60.580 13.463 1.00 16.22 18 PHE B CA 1
ATOM 754 C C . PHE B 1 18 ? -24.261 60.270 12.523 1.00 16.27 18 PHE B C 1
ATOM 755 O O . PHE B 1 18 ? -24.120 60.897 11.469 1.00 15.16 18 PHE B O 1
ATOM 763 N N . LEU B 1 19 ? -23.452 59.285 12.881 1.00 17.24 19 LEU B N 1
ATOM 764 C CA . LEU B 1 19 ? -22.290 58.911 12.051 1.00 16.42 19 LEU B CA 1
ATOM 765 C C . LEU B 1 19 ? -22.708 58.445 10.666 1.00 16.78 19 LEU B C 1
ATOM 766 O O . LEU B 1 19 ? -22.124 58.841 9.660 1.00 16.80 19 LEU B O 1
ATOM 771 N N . GLN B 1 20 ? -23.756 57.644 10.618 1.00 17.66 20 GLN B N 1
ATOM 772 C CA . GLN B 1 20 ? -24.220 57.109 9.342 1.00 19.28 20 GLN B CA 1
ATOM 773 C C . GLN B 1 20 ? -24.646 58.255 8.408 1.00 18.89 20 GLN B C 1
ATOM 774 O O . GLN B 1 20 ? -24.335 58.243 7.216 1.00 19.78 20 GLN B O 1
ATOM 784 N N . GLU B 1 21 ? -25.278 59.288 8.961 1.00 17.67 21 GLU B N 1
ATOM 785 C CA . GLU B 1 21 ? -25.600 60.477 8.173 1.00 17.56 21 GLU B CA 1
ATOM 786 C C . GLU B 1 21 ? -24.380 61.281 7.726 1.00 17.48 21 GLU B C 1
ATOM 787 O O . GLU B 1 21 ? -24.292 61.706 6.558 1.00 17.90 21 GLU B O 1
ATOM 793 N N . ARG B 1 22 ? -23.465 61.516 8.664 1.00 16.27 22 ARG B N 1
ATOM 794 C CA . ARG B 1 22 ? -22.294 62.348 8.396 1.00 17.23 22 ARG B CA 1
ATOM 795 C C . ARG B 1 22 ? -21.339 61.678 7.383 1.00 17.32 22 ARG B C 1
ATOM 796 O O . ARG B 1 22 ? -20.601 62.383 6.699 1.00 17.71 22 ARG B O 1
ATOM 810 N N . ILE B 1 23 ? -21.391 60.354 7.262 1.00 17.53 23 ILE B N 1
ATOM 811 C CA . ILE B 1 23 ? -20.471 59.701 6.309 1.00 17.89 23 ILE B CA 1
ATOM 812 C C . ILE B 1 23 ? -21.095 59.490 4.929 1.00 18.00 23 ILE B C 1
ATOM 813 O O . ILE B 1 23 ? -20.393 59.038 4.023 1.00 18.38 23 ILE B O 1
ATOM 818 N N . ARG B 1 24 ? -22.352 59.883 4.735 1.00 18.42 24 ARG B N 1
ATOM 819 C CA . ARG B 1 24 ? -22.966 59.722 3.403 1.00 19.55 24 ARG B CA 1
ATOM 820 C C . ARG B 1 24 ? -22.120 60.498 2.398 1.00 18.88 24 ARG B C 1
ATOM 821 O O . ARG B 1 24 ? -21.835 61.683 2.610 1.00 20.05 24 ARG B O 1
ATOM 829 N N . GLY B 1 25 ? -21.680 59.823 1.339 1.00 17.78 25 GLY B N 1
ATOM 830 C CA . GLY B 1 25 ? -20.832 60.426 0.313 1.00 17.67 25 GLY B CA 1
ATOM 831 C C . GLY B 1 25 ? -19.365 60.610 0.665 1.00 17.43 25 GLY B C 1
ATOM 832 O O . GLY B 1 25 ? -18.575 61.107 -0.176 1.00 17.86 25 GLY B O 1
ATOM 833 N N . ARG B 1 26 ? -18.955 60.150 1.864 1.00 17.54 26 ARG B N 1
ATOM 834 C CA . ARG B 1 26 ? -17.532 60.240 2.242 1.00 18.50 26 ARG B CA 1
ATOM 835 C C . ARG B 1 26 ? -16.891 58.985 2.815 1.00 16.98 26 ARG B C 1
ATOM 836 O O . ARG B 1 26 ? -15.673 58.863 2.820 1.00 18.34 26 ARG B O 1
ATOM 844 N N . ALA B 1 27 ? -17.720 58.048 3.273 1.00 16.98 27 ALA B N 1
ATOM 845 C CA . ALA B 1 27 ? -17.240 56.704 3.693 1.00 16.34 27 ALA B CA 1
ATOM 846 C C . ALA B 1 27 ? -18.371 55.686 3.537 1.00 16.17 27 ALA B C 1
ATOM 847 O O . ALA B 1 27 ? -19.478 56.035 3.105 1.00 17.31 27 ALA B O 1
ATOM 849 N N . LEU B 1 28 ? -18.075 54.417 3.838 1.00 16.92 28 LEU B N 1
ATOM 850 C CA . LEU B 1 28 ? -19.042 53.354 3.598 1.00 17.00 28 LEU B CA 1
ATOM 851 C C . LEU B 1 28 ? -19.823 52.903 4.815 1.00 18.33 28 LEU B C 1
ATOM 852 O O . LEU B 1 28 ? -21.049 52.735 4.740 1.00 20.22 28 LEU B O 1
ATOM 857 N N . GLU B 1 29 ? -19.132 52.658 5.927 1.00 18.49 29 GLU B N 1
ATOM 858 C CA . GLU B 1 29 ? -19.786 52.049 7.078 1.00 19.52 29 GLU B CA 1
ATOM 859 C C . GLU B 1 29 ? -19.049 52.441 8.344 1.00 19.51 29 GLU B C 1
ATOM 860 O O . GLU B 1 29 ? -17.863 52.813 8.297 1.00 20.24 29 GLU B O 1
ATOM 866 N N . VAL B 1 30 ? -19.770 52.388 9.466 1.00 19.04 30 VAL B N 1
ATOM 867 C CA . VAL B 1 30 ? -19.125 52.391 10.786 1.00 18.77 30 VAL B CA 1
ATOM 868 C C . VAL B 1 30 ? -19.487 51.096 11.516 1.00 19.25 30 VAL B C 1
ATOM 869 O O . VAL B 1 30 ? -20.617 50.563 11.368 1.00 18.92 30 VAL B O 1
ATOM 873 N N . HIS B 1 31 ? -18.537 50.573 12.290 1.00 19.03 31 HIS B N 1
ATOM 874 C CA . HIS B 1 31 ? -18.784 49.365 13.076 1.00 20.11 31 HIS B CA 1
ATOM 875 C C . HIS B 1 31 ? -17.934 49.284 14.324 1.00 20.63 31 HIS B C 1
ATOM 876 O O . HIS B 1 31 ? -16.998 50.070 14.497 1.00 19.69 31 HIS B O 1
ATOM 883 N N . ASP B 1 32 ? -18.319 48.350 15.199 1.00 21.20 32 ASP B N 1
ATOM 884 C CA . ASP B 1 32 ? -17.634 48.090 16.469 1.00 22.24 32 ASP B CA 1
ATOM 885 C C . ASP B 1 32 ? -17.550 49.346 17.341 1.00 21.44 32 ASP B C 1
ATOM 886 O O . ASP B 1 32 ? -16.476 49.738 17.800 1.00 21.46 32 ASP B O 1
ATOM 894 N N . LEU B 1 33 ? -18.700 49.976 17.570 1.00 21.11 33 LEU B N 1
ATOM 895 C CA . LEU B 1 33 ? -18.758 51.147 18.462 1.00 21.31 33 LEU B CA 1
ATOM 896 C C . LEU B 1 33 ? -18.627 50.724 19.911 1.00 21.63 33 LEU B C 1
ATOM 897 O O . LEU B 1 33 ? -19.417 49.921 20.412 1.00 22.53 33 LEU B O 1
ATOM 902 N N . LYS B 1 34 ? -17.623 51.259 20.573 1.00 22.08 34 LYS B N 1
ATOM 903 C CA . LYS B 1 34 ? -17.429 51.019 21.994 1.00 22.98 34 LYS B CA 1
ATOM 904 C C . LYS B 1 34 ? -17.481 52.368 22.690 1.00 23.41 34 LYS B C 1
ATOM 905 O O . LYS B 1 34 ? -16.849 53.323 22.243 1.00 22.47 34 LYS B O 1
ATOM 911 N N . THR B 1 35 ? -18.208 52.437 23.802 1.00 23.84 35 THR B N 1
ATOM 912 C CA . THR B 1 35 ? -18.351 53.696 24.541 1.00 24.77 35 THR B CA 1
ATOM 913 C C . THR B 1 35 ? -18.057 53.545 26.030 1.00 25.69 35 THR B C 1
ATOM 914 O O . THR B 1 35 ? -18.134 52.437 26.581 1.00 25.15 35 THR B O 1
ATOM 918 N N . ARG B 1 36 ? -17.720 54.657 26.682 1.00 26.51 36 ARG B N 1
ATOM 919 C CA . ARG B 1 36 ? -17.473 54.675 28.129 1.00 28.06 36 ARG B CA 1
ATOM 920 C C . ARG B 1 36 ? -17.805 56.058 28.660 1.00 28.44 36 ARG B C 1
ATOM 921 O O . ARG B 1 36 ? -17.598 57.049 27.964 1.00 27.17 36 ARG B O 1
ATOM 929 N N . ARG B 1 37 ? -18.304 56.134 29.897 1.00 29.36 37 ARG B N 1
ATOM 930 C CA . ARG B 1 37 ? -18.461 57.429 30.555 1.00 30.66 37 ARG B CA 1
ATOM 931 C C . ARG B 1 37 ? -17.445 57.589 31.682 1.00 30.05 37 ARG B C 1
ATOM 932 O O . ARG B 1 37 ? -17.161 56.639 32.416 1.00 30.24 37 ARG B O 1
ATOM 940 N N . ALA B 1 38 ? -16.876 58.784 31.781 1.00 29.71 38 ALA B N 1
ATOM 941 C CA . ALA B 1 38 ? -15.959 59.143 32.853 1.00 29.32 38 ALA B CA 1
ATOM 9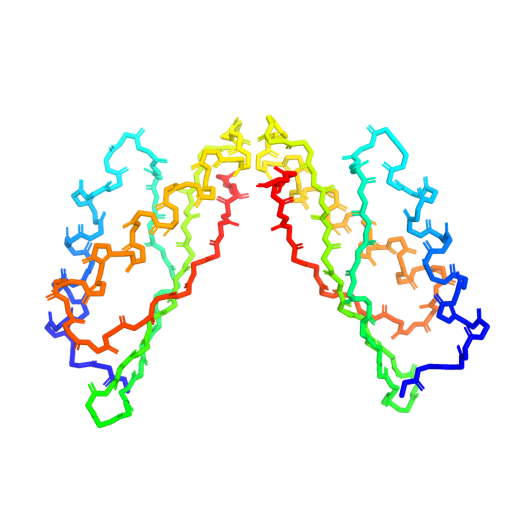42 C C . ALA B 1 38 ? -16.390 60.494 33.408 1.00 28.42 38 ALA B C 1
ATOM 943 O O . ALA B 1 38 ? -15.854 61.542 33.045 1.00 27.90 38 ALA B O 1
ATOM 945 N N . GLY B 1 39 ? -17.378 60.464 34.294 1.00 27.94 39 GLY B N 1
ATOM 946 C CA . GLY B 1 39 ? -17.934 61.704 34.831 1.00 27.03 39 GLY B CA 1
ATOM 947 C C . GLY B 1 39 ? -18.598 62.491 33.706 1.00 26.30 39 GLY B C 1
ATOM 948 O O . GLY B 1 39 ? -19.440 61.941 32.977 1.00 26.34 39 GLY B O 1
ATOM 949 N N . PRO B 1 40 ? -18.215 63.777 33.541 1.00 25.12 40 PRO B N 1
ATOM 950 C CA . PRO B 1 40 ? -18.837 64.629 32.524 1.00 24.31 40 PRO B CA 1
ATOM 951 C C . PRO B 1 40 ? -18.251 64.400 31.124 1.00 24.36 40 PRO B C 1
ATOM 952 O O . PRO B 1 40 ? -18.709 65.011 30.154 1.00 24.92 40 PRO B O 1
ATOM 956 N N . ARG B 1 41 ? -17.253 63.523 31.033 1.00 23.44 41 ARG B N 1
ATOM 957 C CA . ARG B 1 41 ? -16.622 63.170 29.767 1.00 22.69 41 ARG B CA 1
ATOM 958 C C . ARG B 1 41 ? -17.134 61.820 29.306 1.00 22.27 41 ARG B C 1
ATOM 959 O O . ARG B 1 41 ? -17.545 60.992 30.107 1.00 21.67 41 ARG B O 1
ATOM 967 N N . SER B 1 42 ? -17.115 61.608 27.999 1.00 21.48 42 SER B N 1
ATOM 968 C CA . SER B 1 42 ? -17.423 60.302 27.454 1.00 21.48 42 SER B CA 1
ATOM 969 C C . SER B 1 42 ? -16.481 59.998 26.315 1.00 21.39 42 SER B C 1
ATOM 970 O O . SER B 1 42 ? -15.901 60.920 25.719 1.00 20.58 42 SER B O 1
ATOM 973 N N . PHE B 1 43 ? -16.329 58.704 26.033 1.00 21.08 43 PHE B N 1
ATOM 974 C CA . PHE B 1 43 ? -15.381 58.245 25.031 1.00 21.85 43 PHE B CA 1
ATOM 975 C C . PHE B 1 43 ? -16.070 57.298 24.059 1.00 21.62 43 PHE B C 1
ATOM 976 O O . PHE B 1 43 ? -16.971 56.529 24.436 1.00 22.16 43 PHE B O 1
ATOM 984 N N . LEU B 1 44 ? -15.659 57.400 22.797 1.00 21.02 44 LEU B N 1
ATOM 985 C CA . LEU B 1 44 ? -16.184 56.557 21.741 1.00 20.37 44 LEU B CA 1
ATOM 986 C C . LEU B 1 44 ? -15.001 56.050 20.940 1.00 20.69 44 LEU B C 1
ATOM 987 O O . LEU B 1 44 ? -14.091 56.824 20.631 1.00 20.63 44 LEU B O 1
ATOM 992 N N . GLU B 1 45 ? -15.018 54.758 20.598 1.00 20.58 45 GLU B N 1
ATOM 993 C CA . GLU B 1 45 ? -14.075 54.215 19.630 1.00 21.95 45 GLU B CA 1
ATOM 994 C C . GLU B 1 45 ? -14.907 53.515 18.560 1.00 20.43 45 GLU B C 1
ATOM 995 O O . GLU B 1 45 ? -15.899 52.863 18.882 1.00 20.43 45 GLU B O 1
ATOM 1001 N N . PHE B 1 46 ? -14.552 53.677 17.287 1.00 19.19 46 PHE B N 1
ATOM 1002 C CA . PHE B 1 46 ? -15.205 52.902 16.246 1.00 18.42 46 PHE B CA 1
ATOM 1003 C C . PHE B 1 46 ? -14.292 52.663 15.057 1.00 19.12 46 PHE B C 1
ATOM 1004 O O . PHE B 1 46 ? -13.256 53.334 14.914 1.00 18.37 46 PHE B O 1
ATOM 1012 N N . HIS B 1 47 ? -14.683 51.703 14.227 1.00 18.53 47 HIS B N 1
ATOM 1013 C CA . HIS B 1 47 ? -14.045 51.493 12.930 1.00 18.89 47 HIS B CA 1
ATOM 1014 C C . HIS B 1 47 ? -14.814 52.168 11.802 1.00 18.63 47 HIS B C 1
ATOM 1015 O O . HIS B 1 47 ? -16.028 52.028 11.710 1.00 19.09 47 HIS B O 1
ATOM 1022 N N . LEU B 1 48 ? -14.065 52.855 10.944 1.00 17.27 48 LEU B N 1
ATOM 1023 C CA . LEU B 1 48 ? -14.604 53.616 9.815 1.00 17.59 48 LEU B CA 1
ATOM 1024 C C . LEU B 1 48 ? -14.130 52.928 8.553 1.00 18.04 48 LEU B C 1
ATOM 1025 O O . LEU B 1 48 ? -12.934 52.881 8.278 1.00 18.16 48 LEU B O 1
ATOM 1030 N N . VAL B 1 49 ? -15.078 52.387 7.799 1.00 17.49 49 VAL B N 1
ATOM 1031 C CA . VAL B 1 49 ? -14.768 51.694 6.549 1.00 17.28 49 VAL B CA 1
ATOM 1032 C C . VAL B 1 49 ? -14.883 52.661 5.370 1.00 17.73 49 VAL B C 1
ATOM 1033 O O . VAL B 1 49 ? -15.937 53.276 5.168 1.00 17.46 49 VAL B O 1
ATOM 1037 N N . VAL B 1 50 ? -13.787 52.779 4.604 1.00 17.81 50 VAL B N 1
ATOM 1038 C CA . VAL B 1 50 ? -13.739 53.626 3.413 1.00 17.83 50 VAL B CA 1
ATOM 1039 C C . VAL B 1 50 ? -13.508 52.776 2.158 1.00 18.00 50 VAL B C 1
ATOM 1040 O O . VAL 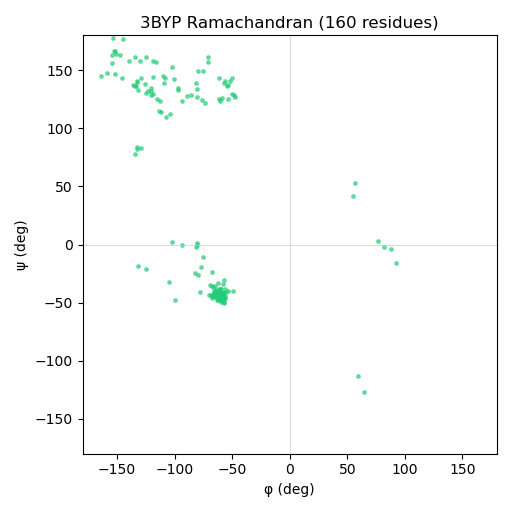B 1 50 ? -12.998 51.648 2.251 1.00 19.09 50 VAL B O 1
ATOM 1044 N N . ARG B 1 51 ? -13.895 53.302 0.998 1.00 18.23 51 ARG B N 1
ATOM 1045 C CA . ARG B 1 51 ? -13.484 52.711 -0.295 1.00 19.22 51 ARG B CA 1
ATOM 1046 C C . ARG B 1 51 ? -11.981 52.500 -0.305 1.00 18.58 51 ARG B C 1
ATOM 1047 O O . ARG B 1 51 ? -11.239 53.326 0.211 1.00 19.27 51 ARG B O 1
ATOM 1055 N N . GLY B 1 52 ? -11.516 51.412 -0.922 1.00 17.54 52 GLY B N 1
ATOM 1056 C CA . GLY B 1 52 ? -10.055 51.188 -0.990 1.00 18.98 52 GLY B CA 1
ATOM 1057 C C . GLY B 1 52 ? -9.289 52.303 -1.662 1.00 18.62 52 GLY B C 1
ATOM 1058 O O . GLY B 1 52 ? -8.156 52.610 -1.268 1.00 19.13 52 GLY B O 1
ATOM 1059 N N . ASP B 1 53 ? -9.891 52.935 -2.670 1.00 19.33 53 ASP B N 1
ATOM 1060 C CA . ASP B 1 53 ? -9.203 54.008 -3.402 1.00 19.40 53 ASP B CA 1
ATOM 1061 C C . ASP B 1 53 ? -9.226 55.380 -2.718 1.00 18.48 53 ASP B C 1
ATOM 1062 O O . ASP B 1 53 ? -8.657 56.343 -3.241 1.00 19.50 53 ASP B O 1
ATOM 1067 N N . THR B 1 54 ? -9.837 55.461 -1.524 1.00 16.82 54 THR B N 1
ATOM 1068 C CA . THR B 1 54 ? -9.881 56.712 -0.788 1.00 17.22 54 THR B CA 1
ATOM 1069 C C . THR B 1 54 ? -8.443 57.154 -0.480 1.00 17.30 54 THR B C 1
ATOM 1070 O O . THR B 1 54 ? -7.694 56.391 0.125 1.00 16.49 54 THR B O 1
ATOM 1074 N N . PRO B 1 55 ? -8.058 58.371 -0.911 1.00 16.45 55 PRO B N 1
ATOM 1075 C CA . PRO B 1 55 ? -6.739 58.893 -0.529 1.00 15.99 55 PRO B CA 1
ATOM 1076 C C . PRO B 1 55 ? -6.563 58.925 0.998 1.00 15.37 55 PRO B C 1
ATOM 1077 O O . PRO B 1 55 ? -7.478 59.286 1.755 1.00 14.49 55 PRO B O 1
ATOM 1081 N N . VAL B 1 56 ? -5.366 58.588 1.439 1.00 15.26 56 VAL B N 1
ATOM 1082 C CA . VAL B 1 56 ? -5.047 58.667 2.865 1.00 15.60 56 VAL B CA 1
ATOM 1083 C C . VAL B 1 56 ? -5.292 60.090 3.433 1.00 16.15 56 VAL B C 1
ATOM 1084 O O . VAL B 1 56 ? -5.817 60.230 4.538 1.00 15.26 56 VAL B O 1
ATOM 1088 N N . GLU B 1 57 ? -4.976 61.137 2.662 1.00 15.99 57 GLU B N 1
ATOM 1089 C CA . GLU B 1 57 ? -5.288 62.519 3.110 1.00 16.12 57 GLU B CA 1
ATOM 1090 C C . GLU B 1 57 ? -6.777 62.703 3.377 1.00 16.30 57 GLU B C 1
ATOM 1091 O O . GLU B 1 57 ? -7.168 63.322 4.366 1.00 16.54 57 GLU B O 1
ATOM 1097 N N . GLU B 1 58 ? -7.593 62.149 2.491 1.00 15.87 58 GLU B N 1
ATOM 1098 C CA . GLU B 1 58 ? -9.053 62.285 2.634 1.00 16.50 58 GLU B CA 1
ATOM 1099 C C . GLU B 1 58 ? -9.580 61.517 3.839 1.00 17.00 58 GLU B C 1
ATOM 1100 O O . GLU B 1 58 ? -10.409 62.035 4.580 1.00 16.88 58 GLU B O 1
ATOM 1106 N N . ALA B 1 59 ? -9.097 60.292 4.041 1.00 16.17 59 ALA B N 1
ATOM 1107 C CA . ALA B 1 59 ? -9.479 59.527 5.227 1.00 16.71 59 ALA B CA 1
ATOM 1108 C C . ALA B 1 59 ? -9.113 60.282 6.509 1.00 17.20 59 ALA B C 1
ATOM 1109 O O . ALA B 1 59 ? -9.924 60.359 7.425 1.00 17.30 59 ALA B O 1
ATOM 1111 N N . HIS B 1 60 ? -7.911 60.875 6.540 1.00 17.77 60 HIS B N 1
ATOM 1112 C CA . HIS B 1 60 ? -7.458 61.658 7.691 1.00 18.65 60 HIS B CA 1
ATOM 1113 C C . HIS B 1 60 ? -8.338 62.874 7.952 1.00 18.12 60 HIS B C 1
ATOM 1114 O O . HIS B 1 60 ? -8.752 63.124 9.095 1.00 18.43 60 HIS B O 1
ATOM 1121 N N . ARG B 1 61 ? -8.653 63.612 6.884 1.00 17.09 61 ARG B N 1
ATOM 1122 C CA . ARG B 1 61 ? -9.505 64.780 6.990 1.00 17.52 61 ARG B CA 1
ATOM 1123 C C . ARG B 1 61 ? -10.892 64.404 7.477 1.00 16.72 61 ARG B C 1
ATOM 1124 O O . ARG B 1 61 ? -11.435 65.096 8.343 1.00 17.67 61 ARG B O 1
ATOM 1132 N N . LEU B 1 62 ? -11.437 63.293 6.968 1.00 16.20 62 LEU B N 1
ATOM 1133 C CA . LEU B 1 62 ? -12.777 62.867 7.395 1.00 16.47 62 LEU B CA 1
ATOM 1134 C C . LEU B 1 62 ? -12.771 62.518 8.879 1.00 16.02 62 LEU B C 1
ATOM 1135 O O . LEU B 1 62 ? -13.685 62.890 9.602 1.00 16.56 62 LEU B O 1
ATOM 1140 N N . CYS B 1 63 ? -11.716 61.849 9.343 1.00 17.17 63 CYS B N 1
ATOM 1141 C CA . CYS B 1 63 ? -11.646 61.466 10.762 1.00 17.41 63 CYS B CA 1
ATOM 1142 C C . CYS B 1 63 ? -11.648 62.747 11.600 1.00 17.53 63 CYS B C 1
ATOM 1143 O O . CYS B 1 63 ? -12.397 62.837 12.572 1.00 18.33 63 CYS B O 1
ATOM 1146 N N . ASP B 1 64 ? -10.827 63.733 11.209 1.00 17.45 64 ASP B N 1
ATOM 1147 C CA . ASP B 1 64 ? -10.785 65.006 11.963 1.00 18.36 64 ASP B CA 1
ATOM 1148 C C . ASP B 1 64 ? -12.173 65.678 11.987 1.00 18.30 64 ASP B C 1
ATOM 1149 O O . ASP B 1 64 ? -12.610 66.202 13.025 1.00 18.34 64 ASP B O 1
ATOM 1154 N N . GLU B 1 65 ? -12.860 65.648 10.849 1.00 17.42 65 GLU B N 1
ATOM 1155 C CA . GLU B 1 65 ? -14.197 66.258 10.756 1.00 18.31 65 GLU B CA 1
ATOM 1156 C C . GLU B 1 65 ? -15.200 65.528 11.639 1.00 17.10 65 GLU B C 1
ATOM 1157 O O . GLU B 1 65 ? -16.014 66.178 12.324 1.00 17.73 65 GLU B O 1
ATOM 1167 N N . LEU B 1 66 ? -15.166 64.191 11.605 1.00 16.57 66 LEU B N 1
ATOM 1168 C CA . LEU B 1 66 ? -16.101 63.394 12.415 1.00 16.18 66 LEU B CA 1
ATOM 1169 C C . LEU B 1 66 ? -15.849 63.625 13.892 1.00 17.57 66 LEU B C 1
ATOM 1170 O O . LEU B 1 66 ? -16.808 63.719 14.693 1.00 17.17 66 LEU B O 1
ATOM 1175 N N . GLU B 1 67 ? -14.570 63.723 14.263 1.00 17.61 67 GLU B N 1
ATOM 1176 C CA . GLU B 1 67 ? -14.237 63.981 15.676 1.00 19.40 67 GLU B CA 1
ATOM 1177 C C . GLU B 1 67 ? -14.828 65.300 16.157 1.00 18.58 67 GLU B C 1
ATOM 1178 O O . GLU B 1 67 ? -15.447 65.345 17.242 1.00 18.21 67 GLU B O 1
ATOM 1184 N N . ARG B 1 68 ? -14.631 66.359 15.362 1.00 18.43 68 ARG B N 1
ATOM 1185 C CA . ARG B 1 68 ? -15.174 67.702 15.634 1.00 19.05 68 ARG B CA 1
ATOM 1186 C C . ARG B 1 68 ? -16.700 67.651 15.698 1.00 18.40 68 ARG B C 1
ATOM 1187 O O . ARG B 1 68 ? -17.299 68.191 16.634 1.00 18.48 68 ARG B O 1
ATOM 1201 N N . ALA B 1 69 ? -17.308 66.990 14.707 1.00 18.02 69 ALA B N 1
ATOM 1202 C CA . ALA B 1 69 ? -18.779 66.913 14.615 1.00 17.76 69 ALA B CA 1
ATOM 1203 C C . ALA B 1 69 ? -19.373 66.207 15.830 1.00 17.46 69 ALA B C 1
ATOM 1204 O O . ALA B 1 69 ? -20.377 66.657 16.385 1.00 17.57 69 ALA B O 1
ATOM 1206 N N . LEU B 1 70 ? -18.723 65.128 16.249 1.00 16.30 70 LEU B N 1
ATOM 1207 C CA . LEU B 1 70 ? -19.174 64.349 17.409 1.00 16.99 70 LEU B CA 1
ATOM 1208 C C . LEU B 1 70 ? -19.066 65.178 18.677 1.00 17.80 70 LEU B C 1
ATOM 1209 O O . LEU B 1 70 ? -19.966 65.116 19.516 1.00 18.15 70 LEU B O 1
ATOM 1214 N N . ALA B 1 71 ? -17.972 65.921 18.824 1.00 18.11 71 ALA B N 1
ATOM 1215 C CA . ALA B 1 71 ? -17.777 66.745 20.025 1.00 18.34 71 ALA B CA 1
ATOM 1216 C C . ALA B 1 71 ? -18.870 67.816 20.125 1.00 18.98 71 ALA B C 1
ATOM 1217 O O . ALA B 1 71 ? -19.278 68.195 21.238 1.00 19.82 71 ALA B O 1
ATOM 1219 N N . GLN B 1 72 ? -19.343 68.311 18.977 1.00 17.83 72 GLN B N 1
ATOM 1220 C CA . GLN B 1 72 ? -20.364 69.371 18.968 1.00 18.94 72 GLN B CA 1
ATOM 1221 C C . GLN B 1 72 ? -21.741 68.792 19.253 1.00 18.16 72 GLN B C 1
ATOM 1222 O O . GLN B 1 72 ? -22.534 69.398 19.982 1.00 19.17 72 GLN B O 1
ATOM 1228 N N . ALA B 1 73 ? -22.023 67.624 18.672 1.00 17.60 73 ALA B N 1
ATOM 1229 C CA . ALA B 1 73 ? -23.360 67.026 18.756 1.00 17.45 73 ALA B CA 1
ATOM 1230 C C . ALA B 1 73 ? -23.612 66.315 20.079 1.00 17.95 73 ALA B C 1
ATOM 1231 O O . ALA B 1 73 ? -24.782 66.143 20.474 1.00 17.96 73 ALA B O 1
ATOM 1233 N N . PHE B 1 74 ? -22.532 65.854 20.715 1.00 17.56 74 PHE B N 1
ATOM 1234 C CA . PHE B 1 74 ? -22.578 65.085 21.971 1.00 18.16 74 PHE B CA 1
ATOM 1235 C C . PHE B 1 74 ? -21.550 65.709 22.911 1.00 18.56 74 PHE B C 1
ATOM 1236 O O . PHE B 1 74 ? -20.384 65.291 22.947 1.00 18.51 74 PHE B O 1
ATOM 1244 N N . PRO B 1 75 ? -21.958 66.777 23.617 1.00 19.36 75 PRO B N 1
ATOM 1245 C CA . PRO B 1 75 ? -21.036 67.481 24.506 1.00 19.28 75 PRO B CA 1
ATOM 1246 C C . PRO B 1 75 ? -20.250 66.542 25.439 1.00 19.80 75 PRO B C 1
ATOM 1247 O O . PRO B 1 75 ? -20.854 65.691 26.133 1.00 19.90 75 PRO B O 1
ATOM 1251 N N . GLY B 1 76 ? -18.927 66.721 25.437 1.00 19.91 76 GLY B N 1
ATOM 1252 C CA . GLY B 1 76 ? -18.019 65.953 26.277 1.00 19.48 76 GLY B CA 1
ATOM 1253 C C . GLY B 1 76 ? -17.539 64.659 25.672 1.00 19.57 76 GLY B C 1
ATOM 1254 O O . GLY B 1 76 ? -16.685 63.987 26.256 1.00 19.86 76 GLY B O 1
ATOM 1255 N N . LEU B 1 77 ? -18.046 64.319 24.481 1.00 19.34 77 LEU B N 1
ATOM 1256 C CA . LEU B 1 77 ? -17.653 63.077 23.817 1.00 19.34 77 LEU B CA 1
ATOM 1257 C C . LEU B 1 77 ? -16.382 63.223 22.995 1.00 20.27 77 LEU B C 1
ATOM 1258 O O . LEU B 1 77 ? -16.297 64.108 22.137 1.00 19.91 77 LEU B O 1
ATOM 1263 N N . GLN B 1 78 ? -15.431 62.314 23.234 1.00 20.50 78 GLN B N 1
ATOM 1264 C CA . GLN B 1 78 ? -14.187 62.285 22.464 1.00 21.45 78 GLN B CA 1
ATOM 1265 C C . GLN B 1 78 ? -14.081 60.963 21.729 1.00 21.66 78 GLN B C 1
ATOM 1266 O O . GLN B 1 78 ? -14.206 59.905 22.339 1.00 21.58 78 GLN B O 1
ATOM 1272 N N . ALA B 1 79 ? -13.816 61.027 20.424 1.00 21.34 79 ALA B N 1
ATOM 1273 C CA . ALA B 1 79 ? -13.792 59.817 19.592 1.00 21.50 79 ALA B CA 1
ATOM 1274 C C . ALA B 1 79 ? -12.372 59.458 19.128 1.00 22.19 79 ALA B C 1
ATOM 1275 O O . ALA B 1 79 ? -11.543 60.354 18.859 1.00 21.67 79 ALA B O 1
ATOM 1277 N N . THR B 1 80 ? -12.125 58.150 19.037 1.00 22.16 80 THR B N 1
ATOM 1278 C CA . THR B 1 80 ? -10.926 57.588 18.442 1.00 22.86 80 THR B CA 1
ATOM 1279 C C . THR B 1 80 ? -11.417 56.715 17.288 1.00 21.48 80 THR B C 1
ATOM 1280 O O . THR B 1 80 ? -12.342 55.923 17.470 1.00 22.69 80 THR B O 1
ATOM 1284 N N . ILE B 1 81 ? -10.804 56.871 16.114 1.00 20.37 81 ILE B N 1
ATOM 1285 C CA . ILE B 1 81 ? -11.317 56.241 14.894 1.00 19.86 81 ILE B CA 1
ATOM 1286 C C . ILE B 1 81 ? -10.247 55.392 14.234 1.00 21.15 81 ILE B C 1
ATOM 1287 O O . ILE B 1 81 ? -9.125 55.855 14.026 1.00 21.94 81 ILE B O 1
ATOM 1292 N N . HIS B 1 82 ? -10.616 54.156 13.916 1.00 21.18 82 HIS B N 1
ATOM 1293 C CA . HIS B 1 82 ? -9.757 53.247 13.154 1.00 22.06 82 HIS B CA 1
ATOM 1294 C C . HIS B 1 82 ? -10.230 53.145 11.714 1.00 21.87 82 HIS B C 1
ATOM 1295 O O . HIS B 1 82 ? -11.310 52.597 11.445 1.00 22.03 82 HIS B O 1
ATOM 1302 N N . VAL B 1 83 ? -9.425 53.659 10.782 1.00 21.17 83 VAL B N 1
ATOM 1303 C CA . VAL B 1 83 ? -9.776 53.606 9.358 1.00 20.94 83 VAL B CA 1
ATOM 1304 C C . VAL B 1 83 ? -9.415 52.246 8.795 1.00 20.63 83 VAL B C 1
ATOM 1305 O O . VAL B 1 83 ? -8.334 51.698 9.078 1.00 20.91 83 VAL B O 1
ATOM 1309 N N . GLU B 1 84 ? -10.303 51.722 7.961 1.00 20.78 84 GLU B N 1
ATOM 1310 C CA . GLU B 1 84 ? -10.001 50.464 7.269 1.00 21.98 84 GLU B CA 1
ATOM 1311 C C . GLU B 1 84 ? -10.594 50.455 5.894 1.00 21.24 84 GLU B C 1
ATOM 1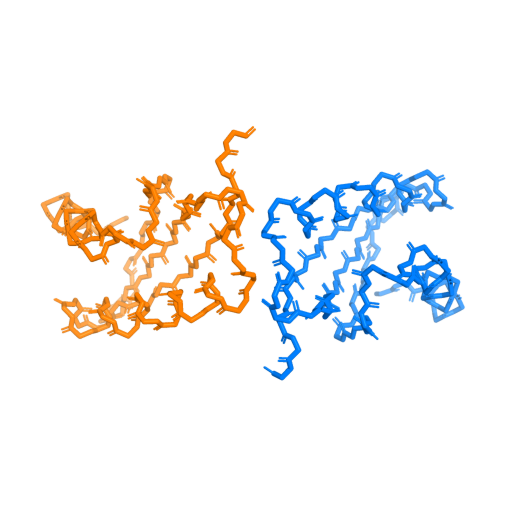312 O O . GLU B 1 84 ? -11.686 50.982 5.691 1.00 21.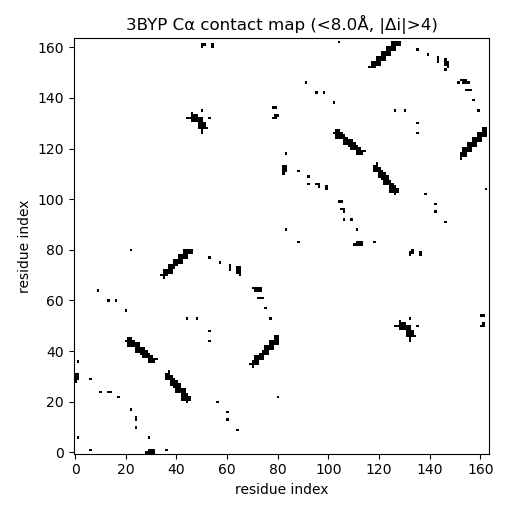17 84 GLU B O 1
ATOM 1318 N N . PRO B 1 85 ? -9.876 49.859 4.922 1.00 20.42 85 PRO B N 1
ATOM 1319 C CA . PRO B 1 85 ? -10.423 49.773 3.585 1.00 20.67 85 PRO B CA 1
ATOM 1320 C C . PRO B 1 85 ? -11.508 48.683 3.523 1.00 20.95 85 PRO B C 1
ATOM 1321 O O . PRO B 1 85 ? -11.431 47.690 4.263 1.00 21.80 85 PRO B O 1
ATOM 1325 N N . GLU B 1 86 ? -12.490 48.886 2.646 1.00 22.02 86 GLU B N 1
ATOM 1326 C CA . GLU B 1 86 ? -13.553 47.921 2.403 1.00 24.82 86 GLU B CA 1
ATOM 1327 C C . GLU B 1 86 ? -12.938 46.578 2.049 1.00 24.54 86 GLU B C 1
ATOM 1328 O O . GLU B 1 86 ? -11.968 46.518 1.277 1.00 23.86 86 GLU B O 1
ATOM 1334 N N . GLY B 1 87 ? -13.506 45.525 2.631 1.00 25.02 87 GLY B N 1
ATOM 1335 C CA . GLY B 1 87 ? -13.122 44.155 2.293 1.00 26.83 87 GLY B CA 1
ATOM 1336 C C . GLY B 1 87 ? -11.698 43.842 2.711 1.00 27.49 87 GLY B C 1
ATOM 1337 O O . GLY B 1 87 ? -11.196 42.754 2.413 1.00 29.21 87 GLY B O 1
#

Sequence (164 aa):
GLPPEEVERIRAFLQERIRGRALEVHDLKTRRAGPRSFLEFHLVVRGDTPVEEAHRLCDELERALAQAFPGLQATIHVEPEGGLPPEEVERIRAFLQERIRGRALEVHDLKTRRAGPRSFLEFHLVVRGDTPVEEAHRLCDELERALAQAFPGLQATIHVEPEG

Secondary structure (DSSP, 8-state):
---HHHHHHHHHHHHHHHTTT-SEEEEEEEEEETTEEEEEEEEEE-TT-BHHHHHHHHHHHHHHHHHHSTTEEEEEEEEE--/---HHHHHHHHHHHHHHTTTT-SEEEEEEEEEETTEEEEEEEEEE-TT-BHHHHHHHHHHHHHHHHHHSTTEEEEEEEEE--

Nearest PDB structures (foldseek):
  3byp-assembly1_B  TM=1.000E+00  e=4.182E-16  unclassified
  3byr-assembly1_A-2  TM=9.851E-01  e=8.368E-15  Thermus thermophilus
  8f6f-assembly1_B  TM=9.379E-01  e=9.257E-07  Shewanella oneidensis
  8f6h-assembly1_B  TM=9.432E-01  e=1.061E-06  Shewanella oneidensis MR-1
  8f6e-assembly1_B  TM=9.355E-01  e=2.752E-06  Shewanella oneidensis

Radius of gyration: 18.05 Å; Cα contacts (8 Å, |Δi|>4): 275; chains: 2; bounding box: 52×34×38 Å